Protein AF-A0A150SY37-F1 (afdb_monomer_lite)

Radius of gyration: 15.64 Å; chains: 1; bounding box: 44×36×36 Å

pLDDT: mean 88.13, std 11.97, range [34.03, 98.19]

Secondary structure (DSSP, 8-state):
-BPTTS--EEEEEEEEETTEEEEEEEEEE-TTS--EEEEEEEETTEEEEEEEEEEEEEETTEEEEEEEEEEEETTEEEEEEEEEEEE-TTTHHHHHHHSPPEE--GGGHHHHHHHHHHHHTGGGGHHHHHHHHHSPPP-

Foldseek 3Di:
DAAVVSQWDKDKDFDDDPNATAKIWIFTRFRPAQGWIKIFGDDPRATAKMKIWGGWDDDQFWIKTKIKIFGDDPNHTPWIWMFIDIGGPVCNVVVSVPGDTHTDDCPCVVVVSVLNVLSSVPPVSVVVNNCSRNPDPDD

Organism: Sorangium cellulosum (NCBI:txid56)

Structure (mmCIF, N/CA/C/O backbone):
data_AF-A0A150SY37-F1
#
_entry.id   AF-A0A150SY37-F1
#
loop_
_atom_site.group_PDB
_atom_site.id
_atom_site.type_symbol
_atom_site.label_atom_id
_atom_site.label_alt_id
_atom_site.label_comp_id
_atom_site.label_asym_id
_atom_site.label_entity_id
_atom_site.label_seq_id
_atom_site.pdbx_PDB_ins_code
_atom_site.Cartn_x
_atom_site.Cartn_y
_atom_site.Cartn_z
_atom_site.occupancy
_atom_site.B_iso_or_equiv
_atom_site.auth_seq_id
_atom_site.auth_comp_id
_atom_site.auth_asym_id
_atom_site.auth_atom_id
_atom_site.pdbx_PDB_model_num
ATOM 1 N N . MET A 1 1 ? 0.227 17.092 2.374 1.00 71.56 1 MET A N 1
ATOM 2 C CA . MET A 1 1 ? 1.032 17.516 3.542 1.00 71.56 1 MET A CA 1
ATOM 3 C C . MET A 1 1 ? 2.490 17.360 3.176 1.00 71.56 1 MET A C 1
ATOM 5 O O . MET A 1 1 ? 2.833 16.282 2.717 1.00 71.56 1 MET A O 1
ATOM 9 N N . ASP A 1 2 ? 3.315 18.379 3.414 1.00 68.94 2 ASP A N 1
ATOM 10 C CA . ASP A 1 2 ? 4.720 18.372 2.986 1.00 68.94 2 ASP A CA 1
ATOM 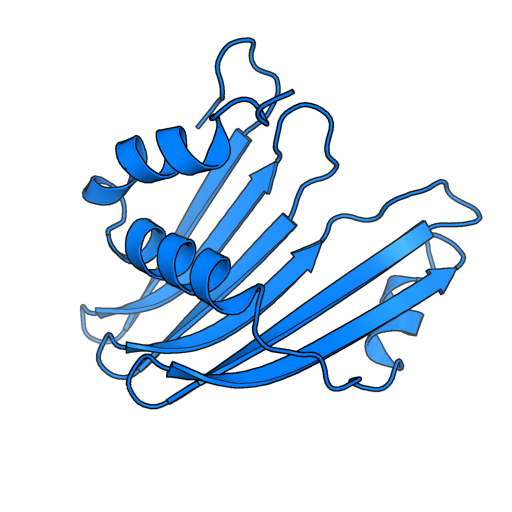11 C C . ASP A 1 2 ? 5.675 18.042 4.141 1.00 68.94 2 ASP A C 1
ATOM 13 O O . ASP A 1 2 ? 5.464 18.454 5.296 1.00 68.94 2 ASP A O 1
ATOM 17 N N . CYS A 1 3 ? 6.745 17.318 3.816 1.00 68.50 3 CYS A N 1
ATOM 18 C CA . CYS A 1 3 ? 7.844 17.052 4.735 1.00 68.50 3 CYS A CA 1
ATOM 19 C C . CYS A 1 3 ? 8.790 18.268 4.867 1.00 68.50 3 CYS A C 1
ATOM 21 O O . CYS A 1 3 ? 8.795 19.163 4.012 1.00 68.50 3 CYS A O 1
ATOM 23 N N . PRO A 1 4 ? 9.582 18.360 5.957 1.00 63.88 4 PRO A N 1
ATOM 24 C CA . PRO A 1 4 ? 10.569 19.428 6.124 1.00 63.88 4 PRO A CA 1
ATOM 25 C C . PRO A 1 4 ? 11.515 19.501 4.917 1.00 63.88 4 PRO A C 1
ATOM 27 O O . PRO A 1 4 ? 12.054 18.482 4.504 1.00 63.88 4 PRO A O 1
ATOM 30 N N . GLY A 1 5 ? 11.709 20.697 4.353 1.00 61.44 5 GLY A N 1
ATOM 31 C CA . GLY A 1 5 ? 12.496 20.894 3.127 1.00 61.44 5 GLY A CA 1
ATOM 32 C C . GLY A 1 5 ? 11.705 20.768 1.817 1.00 61.44 5 GLY A C 1
ATOM 33 O O . GLY A 1 5 ? 12.286 20.982 0.762 1.00 61.44 5 GLY A O 1
ATOM 34 N N . ARG A 1 6 ? 10.390 20.483 1.871 1.00 59.56 6 ARG A N 1
ATOM 35 C CA . ARG A 1 6 ? 9.513 20.195 0.708 1.00 59.56 6 ARG A CA 1
ATOM 36 C C . ARG A 1 6 ? 9.934 18.976 -0.119 1.00 59.56 6 ARG A C 1
ATOM 38 O O . ARG A 1 6 ? 9.402 18.746 -1.200 1.00 59.56 6 ARG A O 1
ATOM 45 N N . GLU A 1 7 ? 10.861 18.182 0.394 1.00 62.22 7 GLU A N 1
ATOM 46 C CA . GLU A 1 7 ? 11.239 16.912 -0.200 1.00 62.22 7 GLU A CA 1
ATOM 47 C C . GLU A 1 7 ? 10.223 15.874 0.294 1.00 62.22 7 GLU A C 1
ATOM 49 O O . GLU A 1 7 ? 10.346 15.337 1.389 1.00 62.22 7 GLU A O 1
ATOM 54 N N . GLY A 1 8 ? 9.148 15.679 -0.468 1.00 71.50 8 GLY A N 1
ATOM 55 C CA . GLY A 1 8 ? 8.124 14.672 -0.197 1.00 71.50 8 GLY A CA 1
ATOM 56 C C . GLY A 1 8 ? 6.772 15.205 0.289 1.00 71.50 8 GLY A C 1
ATOM 57 O O . GLY A 1 8 ? 6.668 16.268 0.911 1.00 71.50 8 GLY A O 1
ATOM 58 N N . SER A 1 9 ? 5.721 14.443 -0.013 1.00 79.50 9 SER A N 1
ATOM 59 C CA . SER A 1 9 ? 4.325 14.806 0.227 1.00 79.50 9 SER A CA 1
ATOM 60 C C . SER A 1 9 ? 3.447 13.593 0.516 1.00 79.50 9 SER A C 1
ATOM 62 O O . SER A 1 9 ? 3.660 12.528 -0.055 1.00 79.50 9 SER A O 1
ATOM 64 N N . ALA A 1 10 ? 2.401 13.785 1.319 1.00 86.12 10 ALA A N 1
ATOM 65 C CA . ALA A 1 10 ? 1.350 12.793 1.521 1.00 86.12 10 ALA A CA 1
ATOM 66 C C . ALA A 1 10 ? -0.052 13.359 1.258 1.00 86.12 10 ALA A C 1
ATOM 68 O O . ALA A 1 10 ? -0.373 14.469 1.706 1.00 86.12 10 ALA A O 1
ATOM 69 N N . GLU A 1 11 ? -0.898 12.576 0.592 1.00 89.69 11 GLU A N 1
ATOM 70 C CA . GLU A 1 11 ? -2.321 12.851 0.374 1.00 89.69 11 GLU A CA 1
ATOM 71 C C . GLU A 1 11 ? -3.170 11.698 0.905 1.00 89.69 11 GLU A C 1
ATOM 73 O O . GLU A 1 11 ? -2.863 10.532 0.666 1.00 89.69 11 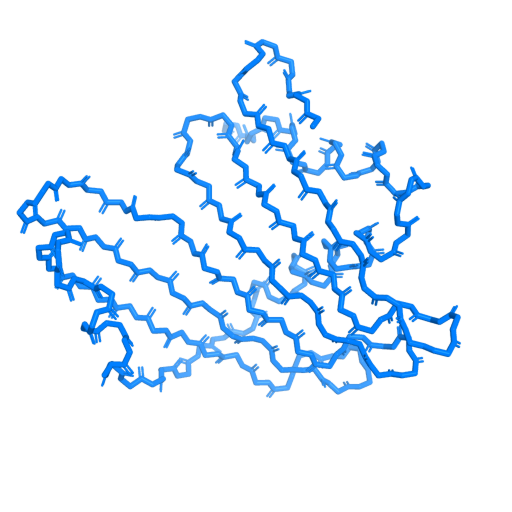GLU A O 1
ATOM 78 N N . VAL A 1 12 ? -4.257 12.028 1.606 1.00 92.50 12 VAL A N 1
ATOM 79 C CA . VAL A 1 12 ? -5.202 11.048 2.150 1.00 92.50 12 VAL A CA 1
ATOM 80 C C . VAL A 1 12 ? -6.596 11.306 1.604 1.00 92.50 12 VAL A C 1
ATOM 82 O O . VAL A 1 12 ? -7.080 12.438 1.638 1.00 92.50 12 VAL A O 1
ATOM 85 N N . ARG A 1 13 ? -7.266 10.243 1.154 1.00 94.75 13 ARG A N 1
ATOM 86 C CA . ARG A 1 13 ? -8.683 10.270 0.768 1.00 94.75 13 ARG A CA 1
ATOM 87 C C . ARG A 1 13 ? -9.435 9.182 1.517 1.00 94.75 13 ARG A C 1
ATOM 89 O O . ARG A 1 13 ? -8.984 8.043 1.582 1.00 94.75 13 ARG A O 1
ATOM 96 N N . LEU A 1 14 ? -10.577 9.533 2.099 1.00 95.25 14 LEU A N 1
ATOM 97 C CA . LEU A 1 14 ? -11.408 8.610 2.870 1.00 95.25 14 LEU A CA 1
ATOM 98 C C . LEU A 1 14 ? -12.765 8.447 2.198 1.00 95.25 14 LEU A C 1
ATOM 100 O O . LEU A 1 14 ? -13.430 9.432 1.886 1.00 95.25 14 LEU A O 1
ATOM 104 N N . HIS A 1 15 ? -13.201 7.201 2.045 1.00 94.62 15 HIS A N 1
ATOM 105 C CA . HIS A 1 15 ? -14.521 6.860 1.534 1.00 94.62 15 HIS A CA 1
ATOM 106 C C . HIS A 1 15 ? -15.319 6.152 2.623 1.00 94.62 15 HIS A C 1
ATOM 108 O O . HIS A 1 15 ? -14.948 5.079 3.120 1.00 94.62 15 HIS A O 1
ATOM 114 N N . GLN A 1 16 ? -16.435 6.763 3.001 1.00 92.62 16 GLN A N 1
ATOM 115 C CA . GLN A 1 16 ? -17.291 6.278 4.072 1.00 92.62 16 GLN A CA 1
ATOM 116 C C . GLN A 1 16 ? -18.523 5.558 3.519 1.00 92.62 16 GLN A C 1
ATOM 118 O O . GLN A 1 16 ? -19.091 5.952 2.503 1.00 92.62 16 GLN A O 1
ATOM 123 N N . ARG A 1 17 ? -18.959 4.516 4.224 1.00 91.38 17 ARG A N 1
ATOM 124 C CA . ARG A 1 17 ? -20.240 3.831 4.033 1.00 91.38 17 ARG A CA 1
ATOM 125 C C . ARG A 1 17 ? -20.859 3.642 5.414 1.00 91.38 17 ARG A C 1
ATOM 127 O O . ARG A 1 17 ? -20.171 3.209 6.331 1.00 91.38 17 ARG A O 1
ATOM 134 N N . ASN A 1 18 ? -22.141 3.971 5.571 1.00 89.12 18 ASN A N 1
ATOM 135 C CA . ASN A 1 18 ? -22.862 3.858 6.848 1.00 89.12 18 ASN A CA 1
ATOM 136 C C . ASN A 1 18 ? -22.132 4.550 8.021 1.00 89.12 18 ASN A C 1
ATOM 138 O O . ASN A 1 18 ? -21.997 3.975 9.096 1.00 89.12 18 ASN A O 1
ATOM 142 N N . ASN A 1 19 ? -21.620 5.768 7.799 1.00 86.31 19 ASN A N 1
ATOM 143 C CA . ASN A 1 19 ? -20.846 6.557 8.774 1.00 86.31 19 ASN A CA 1
ATOM 144 C C . ASN A 1 19 ? -19.535 5.909 9.267 1.00 86.31 19 ASN A C 1
ATOM 146 O O . ASN A 1 19 ? -18.940 6.383 10.233 1.00 86.31 19 ASN A O 1
ATOM 150 N N . ALA A 1 20 ? -19.046 4.865 8.596 1.00 90.06 20 ALA A N 1
ATOM 151 C CA . ALA A 1 20 ? -17.757 4.242 8.873 1.00 90.06 20 ALA A CA 1
ATOM 152 C C . ALA A 1 20 ? -16.837 4.332 7.650 1.00 90.06 20 ALA A C 1
ATOM 154 O O . ALA A 1 20 ? -17.288 4.238 6.508 1.00 90.06 20 ALA A O 1
ATOM 155 N N . VAL A 1 21 ? -15.531 4.496 7.873 1.00 93.12 21 VAL A N 1
ATOM 156 C CA . VAL A 1 21 ? -14.533 4.408 6.796 1.00 93.12 21 VAL A CA 1
ATOM 157 C C . VAL A 1 21 ? -14.537 2.984 6.245 1.00 93.12 21 VAL A C 1
ATOM 159 O O . VAL A 1 21 ? -14.306 2.034 6.989 1.00 93.12 21 VAL A O 1
ATOM 162 N N . SER A 1 22 ? -14.802 2.861 4.946 1.00 95.06 22 SER A N 1
ATOM 163 C CA . SER A 1 22 ? -14.831 1.589 4.212 1.00 95.06 22 SER A CA 1
ATOM 164 C C . SER A 1 22 ? -13.619 1.430 3.298 1.00 95.06 22 SER A C 1
ATOM 166 O O . SER A 1 22 ? -13.093 0.330 3.158 1.00 95.06 22 SER A O 1
ATOM 168 N N . ILE A 1 23 ? -13.130 2.538 2.733 1.00 96.94 23 ILE A N 1
ATOM 169 C CA . ILE A 1 23 ? -11.907 2.588 1.932 1.00 96.94 23 ILE A CA 1
ATOM 170 C C . ILE A 1 23 ? -11.108 3.819 2.356 1.00 96.94 23 ILE A C 1
ATOM 172 O O . ILE A 1 23 ? -11.683 4.876 2.627 1.00 96.94 23 ILE A O 1
ATOM 176 N N . ALA A 1 24 ? -9.789 3.689 2.399 1.00 96.75 24 ALA A N 1
ATOM 177 C CA . ALA A 1 24 ? -8.883 4.817 2.521 1.00 96.75 24 ALA A CA 1
ATOM 178 C C . ALA A 1 24 ? -7.745 4.712 1.504 1.00 96.75 24 ALA A C 1
ATOM 180 O O . ALA A 1 24 ? -7.196 3.634 1.300 1.00 96.75 24 ALA A O 1
ATOM 181 N N . GLU A 1 25 ? -7.385 5.833 0.897 1.00 96.56 25 GLU A N 1
ATOM 182 C CA . GLU A 1 25 ? -6.253 5.970 -0.013 1.00 96.56 25 GLU A CA 1
ATOM 183 C C . GLU A 1 25 ? -5.185 6.835 0.656 1.00 96.56 25 GLU A C 1
ATOM 185 O O . GLU A 1 25 ? -5.503 7.864 1.257 1.00 96.56 25 GLU A O 1
ATOM 190 N N . LEU A 1 26 ? -3.930 6.407 0.553 1.00 94.81 26 LEU A N 1
ATOM 191 C CA . LEU A 1 26 ? -2.756 7.182 0.932 1.00 94.81 26 LEU A CA 1
ATOM 192 C C . LEU A 1 26 ? -1.810 7.224 -0.261 1.00 94.81 26 LEU A C 1
ATOM 194 O O . LEU A 1 26 ? -1.245 6.196 -0.625 1.00 94.81 26 LEU A O 1
ATOM 198 N N . LYS A 1 27 ? -1.597 8.407 -0.828 1.00 92.12 27 LYS A N 1
ATOM 199 C CA . LYS A 1 27 ? -0.464 8.653 -1.718 1.00 92.12 27 LYS A CA 1
ATOM 200 C C . LYS A 1 27 ? 0.682 9.192 -0.875 1.00 92.12 27 LYS A C 1
ATOM 202 O O . LYS A 1 27 ? 0.525 10.228 -0.238 1.00 92.12 27 LYS A O 1
ATOM 207 N N . ASP A 1 28 ? 1.790 8.472 -0.843 1.00 86.69 28 ASP A N 1
ATOM 208 C CA . ASP A 1 28 ? 2.989 8.779 -0.068 1.00 86.69 28 ASP A CA 1
ATOM 209 C C . ASP A 1 28 ? 4.162 8.968 -1.027 1.00 86.69 28 ASP A C 1
ATOM 211 O O . ASP A 1 28 ? 4.488 8.058 -1.780 1.00 86.69 28 ASP A O 1
ATOM 215 N N . ILE A 1 29 ? 4.783 10.140 -1.012 1.00 81.31 29 ILE A N 1
ATOM 216 C CA . ILE A 1 29 ? 5.991 10.453 -1.774 1.00 81.31 29 ILE A CA 1
ATOM 217 C C . ILE A 1 29 ? 7.057 10.845 -0.750 1.00 81.31 29 ILE A C 1
ATOM 219 O O . ILE A 1 29 ? 7.094 12.005 -0.339 1.00 81.31 29 ILE A O 1
ATOM 223 N N . PRO A 1 30 ? 7.896 9.912 -0.280 1.00 72.56 30 PRO A N 1
ATOM 224 C CA . PRO A 1 30 ? 9.006 10.234 0.602 1.00 72.56 30 PRO A CA 1
ATOM 225 C C . PRO A 1 30 ? 10.075 11.088 -0.107 1.00 72.56 30 PRO A C 1
ATOM 227 O O . PRO A 1 30 ? 10.214 11.019 -1.330 1.00 72.56 30 PRO A O 1
ATOM 230 N N . PRO A 1 31 ? 10.886 11.858 0.641 1.00 65.81 31 PRO A N 1
ATOM 231 C CA . PRO A 1 31 ? 12.078 12.508 0.096 1.00 65.81 31 PRO A CA 1
ATOM 232 C C . PRO A 1 31 ? 12.977 11.521 -0.675 1.00 65.81 31 PRO A C 1
ATOM 234 O O . PRO A 1 31 ? 13.448 10.540 -0.100 1.00 65.81 31 PRO A O 1
ATOM 237 N N . GLY A 1 32 ? 13.261 11.801 -1.952 1.00 62.44 32 GLY A N 1
ATOM 238 C CA . GLY A 1 32 ? 14.213 11.025 -2.763 1.00 62.44 32 GLY A CA 1
ATOM 239 C C . GLY A 1 32 ? 13.724 9.653 -3.249 1.00 62.44 32 GLY A C 1
ATOM 240 O O . GLY A 1 32 ? 14.529 8.888 -3.778 1.00 62.44 32 GLY A O 1
ATOM 241 N N . ASP A 1 33 ? 12.437 9.345 -3.087 1.00 67.88 33 ASP A N 1
ATOM 242 C CA . ASP A 1 33 ? 11.785 8.132 -3.591 1.00 67.88 33 ASP A CA 1
ATOM 243 C C . ASP A 1 33 ? 10.717 8.525 -4.632 1.00 67.88 33 ASP A C 1
ATOM 245 O O . ASP A 1 33 ? 10.225 9.655 -4.621 1.00 67.88 33 ASP A O 1
ATOM 249 N N . GLY A 1 34 ? 10.357 7.609 -5.534 1.00 69.56 34 GLY A N 1
ATOM 250 C CA . GLY A 1 34 ? 9.175 7.788 -6.382 1.00 69.56 34 GLY A CA 1
ATOM 251 C C . GLY A 1 34 ? 7.913 7.802 -5.521 1.00 69.56 34 GLY A C 1
ATOM 252 O O . GLY A 1 34 ? 7.018 8.609 -5.711 1.00 69.56 34 GLY A O 1
ATOM 253 N N . GLY A 1 35 ? 7.881 6.987 -4.467 1.00 84.38 35 GLY A N 1
ATOM 254 C CA . GLY A 1 35 ? 6.751 6.925 -3.550 1.00 84.38 35 GLY A CA 1
ATOM 255 C C . GLY A 1 35 ? 5.872 5.705 -3.769 1.00 84.38 35 GLY A C 1
ATOM 256 O O . GLY A 1 35 ? 6.297 4.654 -4.252 1.00 84.38 35 GLY A O 1
ATOM 257 N N . SER A 1 36 ? 4.644 5.775 -3.282 1.00 90.31 36 SER A N 1
ATOM 258 C CA . SER A 1 36 ? 3.716 4.657 -3.238 1.00 90.31 36 SER A CA 1
ATOM 259 C C . SER A 1 36 ? 2.284 5.141 -3.083 1.00 90.31 36 SER A C 1
ATOM 261 O O . SER A 1 36 ? 2.000 6.060 -2.318 1.00 90.31 36 SER A O 1
ATOM 263 N N . THR A 1 37 ? 1.358 4.448 -3.735 1.00 94.50 37 THR A N 1
ATOM 264 C CA . THR A 1 37 ? -0.070 4.562 -3.435 1.00 94.50 37 THR A CA 1
ATOM 265 C C . THR A 1 37 ? -0.508 3.347 -2.632 1.00 94.50 37 THR A C 1
ATOM 267 O O . THR A 1 37 ? -0.201 2.205 -2.975 1.00 94.50 37 THR A O 1
ATOM 270 N N . TYR A 1 38 ? -1.208 3.587 -1.532 1.00 96.38 38 TYR A N 1
ATOM 271 C CA . TYR A 1 38 ? -1.815 2.559 -0.707 1.00 96.38 38 TYR A CA 1
ATOM 272 C C . TYR A 1 38 ? -3.332 2.669 -0.784 1.00 96.38 38 TYR A C 1
ATOM 274 O O . TYR A 1 38 ? -3.883 3.750 -0.587 1.00 96.38 38 TYR A O 1
ATOM 282 N N . HIS A 1 39 ? -4.002 1.537 -0.979 1.00 98.00 39 HIS A N 1
ATOM 283 C CA . HIS A 1 39 ? -5.447 1.418 -0.816 1.00 98.00 39 HIS A CA 1
ATOM 284 C C . HIS A 1 39 ? -5.745 0.464 0.336 1.00 98.00 39 HIS A C 1
ATOM 286 O O . HIS A 1 39 ? -5.327 -0.693 0.317 1.00 98.00 39 HIS A O 1
ATOM 292 N N . PHE A 1 40 ? -6.485 0.940 1.330 1.00 98.06 40 PHE A N 1
ATOM 293 C CA . PHE A 1 40 ? -6.892 0.191 2.512 1.00 98.06 40 PHE A CA 1
ATOM 294 C C . PHE A 1 40 ? -8.393 -0.060 2.475 1.00 98.06 40 PHE A C 1
ATOM 296 O O . PHE A 1 40 ? -9.166 0.875 2.272 1.00 98.06 40 PHE A O 1
ATOM 303 N N . TYR A 1 41 ? -8.802 -1.300 2.718 1.00 97.88 41 TYR A N 1
ATOM 304 C CA . TYR A 1 41 ? -10.199 -1.721 2.709 1.00 97.88 41 TYR A CA 1
ATOM 305 C C . TYR A 1 41 ? -10.580 -2.247 4.084 1.00 97.88 41 TYR A C 1
ATOM 307 O O . TYR A 1 41 ? -9.883 -3.094 4.655 1.00 97.88 41 TYR A O 1
ATOM 315 N N . TYR A 1 42 ? -11.697 -1.747 4.601 1.00 96.38 42 TYR A N 1
ATOM 316 C CA . TYR A 1 42 ? -12.164 -2.040 5.946 1.00 96.38 42 TYR A CA 1
ATOM 317 C C . TYR A 1 42 ? -13.530 -2.714 5.914 1.00 96.38 42 TYR A C 1
ATOM 319 O O . TYR A 1 42 ? -14.421 -2.287 5.180 1.00 96.38 42 TYR A O 1
ATOM 327 N N . ASP A 1 43 ? -13.709 -3.705 6.780 1.00 94.12 43 ASP A N 1
ATOM 328 C CA . ASP A 1 43 ? -15.012 -4.269 7.115 1.00 94.12 43 ASP A CA 1
ATOM 329 C C . ASP A 1 43 ? -15.244 -4.146 8.619 1.00 94.12 43 ASP A C 1
ATOM 331 O O . ASP A 1 43 ? -14.367 -4.459 9.423 1.00 94.12 43 ASP A O 1
ATOM 335 N N . SER A 1 44 ? -16.402 -3.606 9.004 1.00 89.12 44 SER A N 1
ATOM 336 C CA . SER A 1 44 ? -16.755 -3.334 10.407 1.00 89.12 44 SER A CA 1
ATOM 337 C C . SER A 1 44 ? -15.647 -2.607 11.193 1.00 89.12 44 SER A C 1
ATOM 339 O O . SER A 1 44 ? -15.423 -2.832 12.380 1.00 89.12 44 SER A O 1
ATOM 341 N N . GLY A 1 45 ? -14.910 -1.724 10.510 1.00 89.06 45 GLY A N 1
ATOM 342 C CA . GLY A 1 45 ? -13.795 -0.970 11.077 1.00 89.06 45 GLY A CA 1
ATOM 343 C C . GLY A 1 45 ? -12.472 -1.737 11.207 1.00 89.06 45 GLY A C 1
ATOM 344 O O . GLY A 1 45 ? -11.487 -1.130 11.632 1.00 89.06 45 GLY A O 1
ATOM 345 N N . GLN A 1 46 ? -12.400 -3.007 10.828 1.00 93.38 46 GLN A N 1
ATOM 346 C CA . GLN A 1 46 ? -11.160 -3.779 10.783 1.00 93.38 46 GLN A CA 1
ATOM 347 C C . GLN A 1 46 ? -10.574 -3.773 9.372 1.00 93.38 46 GLN A C 1
ATOM 349 O O . GLN A 1 46 ? -11.306 -3.858 8.392 1.00 93.38 46 GLN A O 1
ATOM 354 N N . LEU A 1 47 ? -9.248 -3.663 9.262 1.00 97.25 47 LEU A N 1
ATOM 355 C CA . LEU A 1 47 ? -8.557 -3.809 7.982 1.00 97.25 47 LEU A CA 1
ATOM 356 C C . LEU A 1 47 ? -8.698 -5.260 7.508 1.00 97.25 47 LEU A C 1
ATOM 358 O O . LEU A 1 47 ? -8.346 -6.173 8.253 1.00 97.25 47 LEU A O 1
ATOM 362 N N . ILE A 1 48 ? -9.184 -5.454 6.282 1.00 97.75 48 ILE A N 1
ATOM 363 C CA . ILE A 1 48 ? -9.333 -6.780 5.656 1.00 97.75 48 ILE A CA 1
ATOM 364 C C . ILE A 1 48 ? -8.415 -6.960 4.447 1.00 97.75 48 ILE A C 1
ATOM 366 O O . ILE A 1 48 ? -8.004 -8.076 4.131 1.00 97.75 48 ILE A O 1
ATOM 370 N N . PHE A 1 49 ? -8.051 -5.865 3.780 1.00 98.19 49 PHE A N 1
ATOM 371 C CA . PHE A 1 49 ? -7.181 -5.896 2.615 1.00 98.19 49 PHE A CA 1
ATOM 372 C C . PHE A 1 49 ? -6.418 -4.579 2.468 1.00 98.19 49 PHE A C 1
ATOM 374 O O . PHE A 1 49 ? -6.966 -3.501 2.708 1.00 98.19 49 PHE A O 1
ATOM 381 N N . ALA A 1 50 ? -5.158 -4.670 2.050 1.00 98.06 50 ALA A N 1
ATOM 382 C CA . ALA A 1 50 ? -4.365 -3.526 1.636 1.00 98.06 50 ALA A CA 1
ATOM 383 C C . ALA A 1 50 ? -3.624 -3.816 0.326 1.00 98.06 50 ALA A C 1
ATOM 385 O O . ALA A 1 50 ? -3.042 -4.888 0.147 1.00 98.06 50 ALA A O 1
ATOM 386 N N . LEU A 1 51 ? -3.617 -2.827 -0.561 1.00 97.38 51 LEU A N 1
ATOM 387 C CA . LEU A 1 51 ? -2.838 -2.796 -1.793 1.00 97.38 51 LEU A CA 1
ATOM 388 C C . LEU A 1 51 ? -1.770 -1.711 -1.658 1.00 97.38 51 LEU A C 1
ATOM 390 O O . LEU A 1 51 ? -2.084 -0.612 -1.214 1.00 97.38 51 LEU A O 1
ATOM 394 N N . ASN A 1 52 ? -0.531 -2.017 -2.028 1.00 95.94 52 ASN A N 1
ATOM 395 C CA . ASN A 1 52 ? 0.558 -1.054 -2.144 1.00 95.94 52 ASN A CA 1
ATOM 396 C C . ASN A 1 52 ? 1.108 -1.105 -3.569 1.00 95.94 52 ASN A C 1
ATOM 398 O O . ASN A 1 52 ? 1.770 -2.076 -3.933 1.00 95.94 52 ASN A O 1
ATOM 402 N N . ASP A 1 53 ? 0.847 -0.054 -4.332 1.00 93.19 53 ASP A N 1
ATOM 403 C CA . ASP A 1 53 ? 1.436 0.192 -5.641 1.00 93.19 53 ASP A CA 1
ATOM 404 C C . ASP A 1 53 ? 2.651 1.095 -5.443 1.00 93.19 53 ASP A C 1
ATOM 406 O O . ASP A 1 53 ? 2.507 2.289 -5.175 1.00 93.19 53 ASP A O 1
ATOM 410 N N . ALA A 1 54 ? 3.850 0.516 -5.505 1.00 88.06 54 ALA A N 1
ATOM 411 C CA . ALA A 1 54 ? 5.075 1.303 -5.466 1.00 88.06 54 ALA A CA 1
ATOM 412 C C . ALA A 1 54 ? 5.221 2.075 -6.781 1.00 88.06 54 ALA A C 1
ATOM 414 O O . ALA A 1 54 ? 4.905 1.542 -7.850 1.00 88.06 54 ALA A O 1
ATOM 415 N N . GLU A 1 55 ? 5.695 3.317 -6.705 1.00 83.44 55 GLU A N 1
ATOM 416 C CA . GLU A 1 55 ? 5.939 4.097 -7.909 1.00 83.44 55 GLU A CA 1
ATOM 417 C C . GLU A 1 55 ? 6.954 3.406 -8.832 1.00 83.44 55 GLU A C 1
ATOM 419 O O . GLU A 1 55 ? 7.816 2.641 -8.373 1.00 83.44 55 GLU A O 1
ATOM 424 N N . PRO A 1 56 ? 6.848 3.649 -10.150 1.00 81.81 56 PRO A N 1
ATOM 425 C CA . PRO A 1 56 ? 7.770 3.069 -11.102 1.00 81.81 56 PRO A CA 1
ATOM 426 C C . PRO A 1 56 ? 9.208 3.506 -10.824 1.00 81.81 56 PRO A C 1
ATOM 428 O O . PRO A 1 56 ? 9.488 4.686 -10.635 1.00 81.81 56 PRO A O 1
ATOM 431 N N . PHE A 1 57 ? 10.135 2.551 -10.853 1.00 80.88 57 PHE A N 1
ATOM 432 C CA . PHE A 1 57 ? 11.566 2.826 -10.740 1.00 80.88 57 PHE A CA 1
ATOM 433 C C . PHE A 1 57 ? 12.257 2.540 -12.069 1.00 80.88 57 PHE A C 1
ATOM 435 O O . PHE A 1 57 ? 12.125 1.436 -12.592 1.00 80.88 57 PHE A O 1
ATOM 442 N N . GLY A 1 58 ? 13.026 3.493 -12.591 1.00 82.94 58 GLY A N 1
ATOM 443 C CA . GLY A 1 58 ? 13.808 3.316 -13.815 1.00 82.94 58 GLY A CA 1
ATOM 444 C C . GLY A 1 58 ? 13.498 4.354 -14.891 1.00 82.94 58 GLY A C 1
ATOM 445 O O . GLY A 1 58 ? 12.992 5.436 -14.601 1.00 82.94 58 GLY A O 1
ATOM 446 N N . GLY A 1 59 ? 13.861 4.038 -16.133 1.00 84.31 59 GLY A N 1
ATOM 447 C CA . GLY A 1 59 ? 13.732 4.924 -17.292 1.00 84.31 59 GLY A CA 1
ATOM 448 C C . GLY A 1 59 ? 12.763 4.389 -18.346 1.00 84.31 59 GLY A C 1
ATOM 449 O O . GLY A 1 59 ? 12.220 3.294 -18.217 1.00 84.31 59 GLY A O 1
ATOM 450 N N . ALA A 1 60 ? 12.582 5.141 -19.435 1.00 84.88 60 ALA A N 1
ATOM 451 C CA . ALA A 1 60 ? 11.600 4.832 -20.482 1.00 84.88 60 ALA A CA 1
ATOM 452 C C . ALA A 1 60 ? 11.708 3.403 -21.056 1.00 84.88 60 ALA A C 1
ATOM 454 O O . ALA A 1 60 ? 10.694 2.785 -21.376 1.00 84.88 60 ALA A O 1
ATOM 455 N N . THR A 1 61 ? 12.925 2.869 -21.174 1.00 88.38 61 THR A N 1
ATOM 456 C CA . THR A 1 61 ? 13.197 1.541 -21.747 1.00 88.38 61 THR A CA 1
ATOM 457 C C . THR A 1 61 ? 13.165 0.411 -20.724 1.00 88.38 61 THR A C 1
ATOM 459 O O . THR A 1 61 ? 12.924 -0.734 -21.092 1.00 88.38 61 THR A O 1
ATOM 462 N N . GLU A 1 62 ? 13.402 0.724 -19.452 1.00 91.31 62 GLU A N 1
ATOM 463 C CA . GLU A 1 62 ? 13.505 -0.249 -18.370 1.00 91.31 62 GLU A CA 1
ATOM 464 C C . GLU A 1 62 ? 12.957 0.373 -17.087 1.00 91.31 62 GLU A C 1
ATOM 466 O O . GLU A 1 62 ? 13.623 1.133 -16.384 1.00 91.31 62 GLU A O 1
ATOM 471 N N . THR A 1 63 ? 11.690 0.075 -16.832 1.00 92.12 63 THR A N 1
ATOM 472 C CA . THR A 1 63 ? 10.918 0.491 -15.670 1.00 92.12 63 THR A CA 1
ATOM 473 C C . THR A 1 63 ? 10.509 -0.749 -14.885 1.00 92.12 63 THR A C 1
ATOM 475 O O . THR A 1 63 ? 9.995 -1.716 -15.451 1.00 92.12 63 THR A O 1
ATOM 478 N N . ARG A 1 64 ? 10.694 -0.713 -13.568 1.00 92.31 64 ARG A N 1
ATOM 479 C CA . ARG A 1 64 ? 10.156 -1.691 -12.628 1.00 92.31 64 ARG A CA 1
ATOM 480 C C . ARG A 1 64 ? 8.836 -1.198 -12.060 1.00 92.31 64 ARG A C 1
ATOM 482 O O . ARG A 1 64 ? 8.784 -0.087 -11.537 1.00 92.31 64 ARG A O 1
ATOM 489 N N . LEU A 1 65 ? 7.822 -2.060 -12.054 1.00 93.25 65 LEU A N 1
ATOM 490 C CA . LEU A 1 65 ? 6.640 -1.900 -11.204 1.00 93.25 65 LEU A CA 1
ATOM 491 C C . LEU A 1 65 ? 6.584 -3.004 -10.156 1.00 93.25 65 LEU A C 1
ATOM 493 O O . LEU A 1 65 ? 6.842 -4.172 -10.450 1.00 93.25 65 LEU A O 1
ATOM 497 N N . LEU A 1 66 ? 6.205 -2.619 -8.940 1.00 93.75 66 LEU A N 1
ATOM 498 C CA . LEU A 1 66 ? 6.028 -3.524 -7.818 1.00 93.75 66 LEU A CA 1
ATOM 499 C C . LEU A 1 66 ? 4.699 -3.234 -7.132 1.00 93.75 66 LEU A C 1
ATOM 501 O O . LEU A 1 66 ? 4.455 -2.129 -6.657 1.00 93.75 66 LEU A O 1
ATOM 505 N N . GLN A 1 67 ? 3.873 -4.264 -7.036 1.00 95.75 67 GLN A N 1
ATOM 506 C CA . GLN A 1 67 ? 2.581 -4.209 -6.376 1.00 95.75 67 GLN A CA 1
ATOM 507 C C . GLN A 1 67 ? 2.525 -5.269 -5.285 1.00 95.75 67 GLN A C 1
ATOM 509 O O . GLN A 1 67 ? 2.753 -6.448 -5.549 1.00 95.75 67 GLN A O 1
ATOM 514 N N . ARG A 1 68 ? 2.203 -4.869 -4.057 1.00 96.88 68 ARG A N 1
ATOM 515 C CA . ARG A 1 68 ? 2.065 -5.771 -2.908 1.00 96.88 68 ARG A CA 1
ATOM 516 C C . ARG A 1 68 ? 0.620 -5.817 -2.440 1.00 96.88 68 ARG A C 1
ATOM 518 O O . ARG A 1 68 ? -0.061 -4.797 -2.401 1.00 96.88 68 ARG A O 1
ATOM 525 N N . ARG A 1 69 ? 0.166 -7.003 -2.056 1.00 97.94 69 ARG A N 1
ATOM 526 C CA . ARG A 1 69 ? -1.186 -7.280 -1.568 1.00 97.94 69 ARG A CA 1
ATOM 527 C C . ARG A 1 69 ? -1.097 -7.937 -0.203 1.00 97.94 69 ARG A C 1
ATOM 529 O O . ARG A 1 69 ? -0.364 -8.911 -0.038 1.00 97.94 69 ARG A O 1
ATOM 536 N N . PHE A 1 70 ? -1.882 -7.439 0.739 1.00 98.12 70 PHE A N 1
ATOM 537 C CA . PHE A 1 70 ? -1.930 -7.927 2.111 1.00 98.12 70 PHE A CA 1
ATOM 538 C C . PHE A 1 70 ? -3.380 -8.229 2.466 1.00 98.12 70 PHE A C 1
ATOM 540 O O . PHE A 1 70 ? -4.226 -7.340 2.406 1.00 98.12 70 PHE A O 1
ATOM 547 N N . TYR A 1 71 ? -3.668 -9.473 2.825 1.00 97.94 71 TYR A N 1
ATOM 548 C CA . TYR A 1 71 ? -4.984 -9.914 3.273 1.00 97.94 71 TYR A CA 1
ATOM 549 C C . TYR A 1 71 ? -4.941 -10.127 4.777 1.00 97.94 71 TYR A C 1
ATOM 551 O O . TYR A 1 71 ? -4.005 -10.744 5.293 1.00 97.94 71 TYR A O 1
ATOM 559 N N . TYR A 1 72 ? -5.955 -9.630 5.472 1.00 97.56 72 TYR A N 1
ATOM 560 C CA . TYR A 1 72 ? -6.015 -9.626 6.925 1.00 97.56 72 TYR A CA 1
ATOM 561 C C . TYR A 1 72 ? -7.269 -10.344 7.414 1.00 97.56 72 TYR A C 1
ATOM 563 O O . TYR A 1 72 ? -8.335 -10.258 6.807 1.00 97.56 72 TYR A O 1
ATOM 571 N N . HIS A 1 73 ? -7.144 -11.016 8.552 1.00 95.06 73 HIS A N 1
ATOM 572 C CA . HIS A 1 73 ? -8.262 -11.572 9.297 1.00 95.06 73 HIS A CA 1
ATOM 573 C C . HIS A 1 73 ? -8.057 -11.279 10.780 1.00 95.06 73 HIS A C 1
ATOM 575 O O . HIS A 1 73 ? -6.982 -11.541 11.318 1.00 95.06 73 HIS A O 1
ATOM 581 N N . GLN A 1 74 ? -9.066 -10.688 11.427 1.00 91.50 74 GLN A N 1
ATOM 582 C CA . GLN A 1 74 ? -9.036 -10.343 12.856 1.00 91.50 74 GLN A CA 1
ATOM 583 C C . GLN A 1 74 ? -7.771 -9.565 13.272 1.00 91.50 74 GLN A C 1
ATOM 585 O O . GLN A 1 74 ? -7.181 -9.795 14.324 1.00 91.50 74 GLN A O 1
ATOM 590 N N . GLY A 1 75 ? -7.324 -8.640 12.416 1.00 89.12 75 GLY A N 1
ATOM 591 C CA . GLY A 1 75 ? -6.158 -7.796 12.683 1.00 89.12 75 GLY A CA 1
ATOM 592 C C . GLY A 1 75 ? -4.799 -8.474 12.489 1.00 89.12 75 GLY A C 1
ATOM 593 O O . GLY A 1 75 ? -3.789 -7.851 12.803 1.00 89.12 75 GLY A O 1
ATOM 594 N N . SER A 1 76 ? -4.750 -9.696 11.955 1.00 93.44 76 SER A N 1
ATOM 595 C CA . SER A 1 76 ? -3.505 -10.386 11.602 1.00 93.44 76 SER A CA 1
ATOM 596 C C . SER A 1 76 ? -3.412 -10.621 10.090 1.00 93.44 76 SER A C 1
ATOM 598 O O . SER A 1 76 ? -4.424 -10.952 9.469 1.00 93.44 76 SER A O 1
ATOM 600 N N . PRO A 1 77 ? -2.233 -10.448 9.466 1.00 96.12 77 PRO A N 1
ATOM 601 C CA . PRO A 1 77 ? -2.048 -10.770 8.058 1.00 96.12 77 PRO A CA 1
ATOM 602 C C . PRO A 1 77 ? -2.094 -12.291 7.866 1.00 96.12 77 PRO A C 1
ATOM 604 O O . PRO A 1 77 ? -1.346 -13.024 8.507 1.00 96.12 77 PRO A O 1
ATOM 607 N N . ILE A 1 78 ? -2.973 -12.760 6.983 1.00 96.88 78 ILE A N 1
ATOM 608 C CA . ILE A 1 78 ? -3.156 -14.189 6.680 1.00 96.88 78 ILE A CA 1
ATOM 609 C C . ILE A 1 78 ? -2.544 -14.597 5.340 1.00 96.88 78 ILE A C 1
ATOM 611 O O . ILE A 1 78 ? -2.256 -15.770 5.125 1.00 96.88 78 ILE A O 1
ATOM 615 N N . LEU A 1 79 ? -2.352 -13.639 4.431 1.00 97.50 79 LEU A N 1
ATOM 616 C CA . LEU A 1 79 ? -1.745 -13.871 3.127 1.00 97.50 79 LEU A CA 1
ATOM 617 C C . LEU A 1 79 ? -1.091 -12.584 2.633 1.00 97.50 79 LEU A C 1
ATOM 619 O O . LEU A 1 79 ? -1.715 -11.522 2.623 1.00 97.50 79 LEU A O 1
ATOM 623 N N . CYS A 1 80 ? 0.148 -12.698 2.172 1.00 98.12 80 CYS A N 1
ATOM 624 C CA . CYS A 1 80 ? 0.879 -11.613 1.542 1.00 98.12 80 CYS A CA 1
ATOM 625 C C . CYS A 1 80 ? 1.383 -12.086 0.184 1.00 98.12 80 CYS A C 1
ATOM 627 O O . CYS A 1 80 ? 1.949 -13.171 0.060 1.00 98.12 80 CYS A O 1
ATOM 629 N N . THR A 1 81 ? 1.140 -11.283 -0.847 1.00 98.00 81 THR A N 1
ATOM 630 C CA . THR A 1 81 ? 1.616 -11.579 -2.200 1.00 98.00 81 THR A CA 1
ATOM 631 C C . THR A 1 81 ? 2.199 -10.336 -2.846 1.00 98.00 81 THR A C 1
ATOM 633 O O . THR A 1 81 ? 1.888 -9.209 -2.448 1.00 98.00 81 THR A O 1
ATOM 636 N N . LYS A 1 82 ? 3.037 -10.530 -3.860 1.00 96.94 82 LYS A N 1
ATOM 637 C CA . LYS A 1 82 ? 3.524 -9.450 -4.712 1.00 96.94 82 LYS A CA 1
ATOM 638 C C . LYS A 1 82 ? 3.368 -9.787 -6.189 1.00 96.94 82 LYS A C 1
ATOM 640 O O . LYS A 1 82 ? 3.288 -10.951 -6.567 1.00 96.94 82 LYS A O 1
ATOM 645 N N . LYS A 1 83 ? 3.363 -8.745 -7.011 1.00 96.56 83 LYS A N 1
ATOM 646 C CA . LYS A 1 83 ? 3.659 -8.800 -8.439 1.00 96.56 83 LYS A CA 1
ATOM 647 C C . LYS A 1 83 ? 4.823 -7.865 -8.705 1.00 96.56 83 LYS A C 1
ATOM 649 O O . LYS A 1 83 ? 4.800 -6.725 -8.244 1.00 96.56 83 LYS A O 1
ATOM 654 N N . GLU A 1 84 ? 5.810 -8.336 -9.445 1.00 94.94 84 GLU A N 1
ATOM 655 C CA . GLU A 1 84 ? 6.974 -7.548 -9.828 1.00 94.94 84 GLU A CA 1
ATOM 656 C C . GLU A 1 84 ? 7.259 -7.788 -11.304 1.00 94.94 84 GLU A C 1
ATOM 658 O O . GLU A 1 84 ? 7.286 -8.931 -11.755 1.00 94.94 84 GLU A O 1
ATOM 663 N N . VAL A 1 85 ? 7.433 -6.712 -12.066 1.00 95.69 85 VAL A N 1
ATOM 664 C CA . VAL A 1 85 ? 7.755 -6.788 -13.492 1.00 95.69 85 VAL A CA 1
ATOM 665 C C . VAL A 1 85 ? 8.761 -5.719 -13.871 1.00 95.69 85 VAL A C 1
ATOM 667 O O . VAL A 1 85 ? 8.804 -4.648 -13.265 1.00 95.69 85 VAL A O 1
ATOM 670 N N . TRP A 1 86 ? 9.514 -6.012 -14.923 1.00 95.31 86 TRP A N 1
ATOM 671 C CA . TRP A 1 86 ? 10.436 -5.097 -15.577 1.00 95.31 86 TRP A CA 1
ATOM 672 C C . TRP A 1 86 ? 10.048 -4.973 -17.047 1.00 95.31 86 TRP A C 1
ATOM 674 O O . TRP A 1 86 ? 9.707 -5.969 -17.689 1.00 95.31 86 TRP A O 1
ATOM 684 N N . GLY A 1 87 ? 10.082 -3.761 -17.589 1.00 93.62 87 GLY A N 1
ATOM 685 C CA . GLY A 1 87 ? 9.856 -3.540 -19.013 1.00 93.62 87 GLY A CA 1
ATOM 686 C C . GLY A 1 87 ? 9.736 -2.065 -19.390 1.00 93.62 87 GLY A C 1
ATOM 687 O O . GLY A 1 87 ? 9.899 -1.197 -18.536 1.00 93.62 87 GLY A O 1
ATOM 688 N N . PRO A 1 88 ? 9.435 -1.766 -20.663 1.00 94.00 88 PRO A N 1
ATOM 689 C CA . PRO A 1 88 ? 9.241 -0.397 -21.133 1.00 94.00 88 PRO A CA 1
ATOM 690 C C . PRO A 1 88 ? 8.111 0.322 -20.387 1.00 94.00 88 PRO A C 1
ATOM 692 O O . PRO A 1 88 ? 7.087 -0.294 -20.075 1.00 94.00 88 PRO A O 1
ATOM 695 N N . ALA A 1 89 ? 8.269 1.623 -20.134 1.00 90.25 89 ALA A N 1
ATOM 696 C CA . ALA A 1 89 ? 7.331 2.414 -19.331 1.00 90.25 89 ALA A CA 1
ATOM 697 C C . ALA A 1 89 ? 5.891 2.407 -19.885 1.00 90.25 89 ALA A C 1
ATOM 699 O O . ALA A 1 89 ? 4.928 2.412 -19.122 1.00 90.25 89 ALA A O 1
ATOM 700 N N . ASP A 1 90 ? 5.729 2.331 -21.207 1.00 93.19 90 ASP A N 1
ATOM 701 C CA . ASP A 1 90 ? 4.433 2.258 -21.895 1.00 93.19 90 ASP A CA 1
ATOM 702 C C . ASP A 1 90 ? 3.762 0.872 -21.801 1.00 93.19 90 ASP A C 1
ATOM 704 O O . ASP A 1 90 ? 2.564 0.741 -22.048 1.00 93.19 90 ASP A O 1
ATOM 708 N N . LYS A 1 91 ? 4.512 -0.172 -21.424 1.00 94.19 91 LYS A N 1
ATOM 709 C CA . LYS A 1 91 ? 4.043 -1.571 -21.379 1.00 94.19 91 LYS A CA 1
ATOM 710 C C . LYS A 1 91 ? 4.017 -2.167 -19.979 1.00 94.19 91 LYS A C 1
ATOM 712 O O . LYS A 1 91 ? 3.275 -3.122 -19.746 1.00 94.19 91 LYS A O 1
ATOM 717 N N . VAL A 1 92 ? 4.798 -1.626 -19.047 1.00 92.50 92 VAL A N 1
ATOM 718 C CA . VAL A 1 92 ? 5.023 -2.216 -17.721 1.00 92.50 92 VAL A CA 1
ATOM 719 C C . VAL A 1 92 ? 3.729 -2.397 -16.916 1.00 92.50 92 VAL A C 1
ATOM 721 O O . VAL A 1 92 ? 3.574 -3.408 -16.238 1.00 92.50 92 VAL A O 1
ATOM 724 N N . ALA A 1 93 ? 2.739 -1.509 -17.064 1.00 91.44 93 ALA A N 1
ATOM 725 C CA . ALA A 1 93 ? 1.426 -1.670 -16.428 1.00 91.44 93 ALA A CA 1
ATOM 726 C C . ALA A 1 93 ? 0.652 -2.892 -16.963 1.00 91.44 93 ALA A C 1
ATOM 728 O O . ALA A 1 93 ? 0.070 -3.658 -16.195 1.00 91.44 93 ALA A O 1
ATOM 729 N N . SER A 1 94 ? 0.685 -3.118 -18.281 1.00 94.38 94 SER A N 1
ATOM 730 C CA . SER A 1 94 ? 0.088 -4.308 -18.899 1.00 94.38 94 SER A CA 1
ATOM 731 C C . SER A 1 94 ? 0.819 -5.584 -18.469 1.00 94.38 94 SER A C 1
ATOM 733 O O . SER A 1 94 ? 0.182 -6.587 -18.143 1.00 94.38 94 SER A O 1
ATOM 735 N N . LEU A 1 95 ? 2.153 -5.538 -18.386 1.00 95.81 95 LEU A N 1
ATOM 736 C CA . LEU A 1 95 ? 2.955 -6.651 -17.871 1.00 95.81 95 LEU A CA 1
ATOM 737 C C . LEU A 1 95 ? 2.578 -6.982 -16.420 1.00 95.81 95 LEU A C 1
ATOM 739 O O . LEU A 1 95 ? 2.345 -8.147 -16.108 1.00 95.81 95 LEU A O 1
ATOM 743 N N . LEU A 1 96 ? 2.437 -5.975 -15.553 1.00 94.94 96 LEU A N 1
ATOM 744 C CA . LEU A 1 96 ? 2.056 -6.158 -14.150 1.00 94.94 96 LEU A CA 1
ATOM 745 C C . LEU A 1 96 ? 0.667 -6.801 -14.013 1.00 94.94 96 LEU A C 1
ATOM 747 O O . LEU A 1 96 ? 0.466 -7.691 -13.184 1.00 94.94 96 LEU A O 1
ATOM 751 N N . ASN A 1 97 ? -0.295 -6.391 -14.843 1.00 93.19 97 ASN A N 1
ATOM 752 C CA . ASN A 1 97 ? -1.640 -6.968 -14.833 1.00 93.19 97 ASN A CA 1
ATOM 753 C C . ASN A 1 97 ? -1.621 -8.469 -15.151 1.00 93.19 97 ASN A C 1
ATOM 755 O O . ASN A 1 97 ? -2.322 -9.238 -14.488 1.00 93.19 97 ASN A O 1
ATOM 759 N N . ASN A 1 98 ? -0.764 -8.881 -16.088 1.00 95.56 98 ASN A N 1
ATOM 760 C CA . ASN A 1 98 ? -0.609 -10.273 -16.516 1.00 95.56 98 ASN A CA 1
ATOM 761 C C . ASN A 1 98 ? 0.364 -11.092 -15.649 1.00 95.56 98 ASN A C 1
ATOM 763 O O . ASN A 1 98 ? 0.378 -12.317 -15.746 1.00 95.56 98 ASN A O 1
ATOM 767 N N . ALA A 1 99 ? 1.161 -10.449 -14.794 1.00 95.12 99 ALA A N 1
ATOM 768 C CA . ALA A 1 99 ? 2.097 -11.143 -13.919 1.00 95.12 99 ALA A CA 1
ATOM 769 C C . ALA A 1 99 ? 1.364 -11.995 -12.863 1.00 95.12 99 ALA A C 1
ATOM 771 O O . ALA A 1 99 ? 0.311 -11.578 -12.351 1.00 95.12 99 ALA A O 1
ATOM 772 N N . PRO A 1 100 ? 1.906 -13.172 -12.503 1.00 94.88 100 PRO A N 1
ATOM 773 C CA . PRO A 1 100 ? 1.351 -13.998 -11.438 1.00 94.88 100 PRO A CA 1
ATOM 774 C C . PRO A 1 100 ? 1.520 -13.318 -10.074 1.00 94.88 100 PRO A C 1
ATOM 776 O O . PRO A 1 100 ? 2.427 -12.516 -9.871 1.00 94.88 100 PRO A O 1
ATOM 779 N N . ASN A 1 101 ? 0.644 -13.653 -9.124 1.00 94.56 101 ASN A N 1
ATOM 780 C CA . ASN A 1 101 ? 0.866 -13.293 -7.725 1.00 94.56 101 ASN A CA 1
ATOM 781 C C . ASN A 1 101 ? 1.854 -14.284 -7.106 1.00 94.56 101 ASN A C 1
ATOM 783 O O . ASN A 1 101 ? 1.580 -15.482 -7.067 1.00 94.56 101 ASN A O 1
ATOM 787 N N . GLU A 1 102 ? 2.961 -13.780 -6.579 1.00 96.62 102 GLU A N 1
ATOM 788 C CA . GLU A 1 102 ? 3.953 -14.570 -5.856 1.00 96.62 102 GLU A CA 1
ATOM 789 C C . GLU A 1 102 ? 3.707 -14.457 -4.349 1.00 96.62 102 GLU A C 1
ATOM 791 O O . GLU A 1 102 ? 3.558 -13.335 -3.852 1.00 96.62 102 GLU A O 1
ATOM 796 N N . PRO A 1 103 ? 3.656 -15.569 -3.596 1.00 96.44 103 PRO A N 1
ATOM 797 C CA . PRO A 1 103 ? 3.589 -15.508 -2.143 1.00 96.44 103 PRO A CA 1
ATOM 798 C C . PRO A 1 103 ? 4.879 -14.912 -1.573 1.00 96.44 103 PRO A C 1
ATOM 800 O O . PRO A 1 103 ? 5.978 -15.208 -2.039 1.00 96.44 103 PRO A O 1
ATOM 803 N N . VAL A 1 104 ? 4.741 -14.085 -0.541 1.00 95.88 104 VAL A N 1
ATOM 804 C CA . VAL A 1 104 ? 5.862 -13.513 0.214 1.00 95.88 104 VAL A CA 1
ATOM 805 C C . VAL A 1 104 ? 5.585 -13.615 1.705 1.00 95.88 104 VAL A C 1
ATOM 807 O O . VAL A 1 104 ? 4.432 -13.742 2.125 1.00 95.88 104 VAL A O 1
ATOM 810 N N . ASP A 1 105 ? 6.632 -13.538 2.520 1.00 94.75 105 ASP A N 1
ATOM 811 C CA . ASP A 1 105 ? 6.445 -13.414 3.956 1.00 94.75 105 ASP A CA 1
ATOM 812 C C . ASP A 1 105 ? 5.743 -12.087 4.302 1.00 94.75 105 ASP A C 1
ATOM 814 O O . ASP A 1 105 ? 5.836 -11.074 3.601 1.00 94.75 105 ASP A O 1
ATOM 818 N N . CYS A 1 106 ? 5.010 -12.089 5.411 1.00 95.56 106 CYS A N 1
ATOM 819 C CA . CYS A 1 106 ? 4.226 -10.937 5.835 1.00 95.56 106 CYS A CA 1
ATOM 820 C C . CYS A 1 106 ? 5.013 -9.923 6.684 1.00 95.56 106 CYS A C 1
ATOM 822 O O . CYS A 1 106 ? 4.392 -9.111 7.368 1.00 95.56 106 CYS A O 1
ATOM 824 N N . SER A 1 107 ? 6.352 -9.905 6.646 1.00 93.62 107 SER A N 1
ATOM 825 C CA . SER A 1 107 ? 7.165 -8.979 7.462 1.00 93.62 107 SER A CA 1
ATOM 826 C C . SER A 1 107 ? 6.869 -7.497 7.205 1.00 93.62 107 SER A C 1
ATOM 828 O O . SER A 1 107 ? 7.023 -6.672 8.105 1.00 93.62 107 SER A O 1
ATOM 830 N N . PHE A 1 108 ? 6.392 -7.140 6.006 1.00 91.56 108 PHE A N 1
AT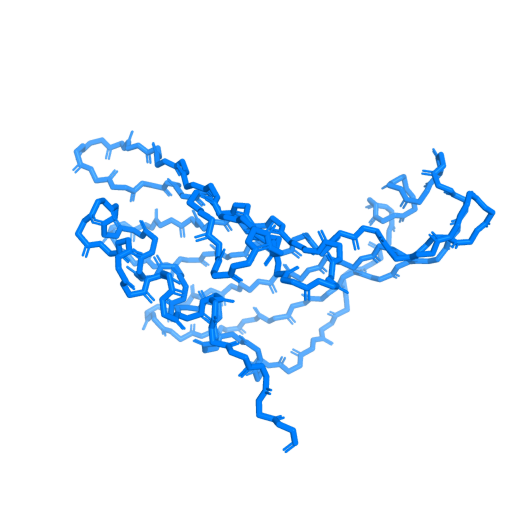OM 831 C CA . PHE A 1 108 ? 6.008 -5.764 5.666 1.00 91.56 108 PHE A CA 1
ATOM 832 C C . PHE A 1 108 ? 4.592 -5.388 6.149 1.00 91.56 108 PHE A C 1
ATOM 834 O O . PHE A 1 108 ? 4.277 -4.206 6.312 1.00 91.56 108 PHE A O 1
ATOM 841 N N . ALA A 1 109 ? 3.733 -6.375 6.424 1.00 95.38 109 ALA A N 1
ATOM 842 C CA . ALA A 1 109 ? 2.332 -6.156 6.778 1.00 95.38 109 ALA A CA 1
ATOM 843 C C . ALA A 1 109 ? 2.118 -5.321 8.062 1.00 95.38 109 ALA A C 1
ATOM 845 O O . ALA A 1 109 ? 1.198 -4.498 8.054 1.00 95.38 109 ALA A O 1
ATOM 846 N N . PRO A 1 110 ? 2.947 -5.422 9.127 1.00 94.12 110 PRO A N 1
ATOM 847 C CA . PRO A 1 110 ? 2.834 -4.554 10.302 1.00 94.12 110 PRO A CA 1
ATOM 848 C C . PRO A 1 110 ? 3.043 -3.067 9.992 1.00 94.12 110 PRO A C 1
ATOM 850 O O . PRO A 1 110 ? 2.402 -2.209 10.598 1.00 94.12 110 PRO A O 1
ATOM 853 N N . LYS A 1 111 ? 3.920 -2.722 9.034 1.00 92.56 111 LYS A N 1
ATOM 854 C CA . LYS A 1 111 ? 4.068 -1.328 8.577 1.00 92.56 111 LYS A CA 1
ATOM 855 C C . LYS A 1 111 ? 2.776 -0.856 7.910 1.00 92.56 111 LYS A C 1
ATOM 857 O O . LYS A 1 111 ? 2.257 0.196 8.267 1.00 92.56 111 LYS A O 1
ATOM 862 N N . VAL A 1 112 ? 2.239 -1.658 6.995 1.00 94.44 112 VAL A N 1
ATOM 863 C CA . VAL A 1 112 ? 1.017 -1.342 6.238 1.00 94.44 112 VAL A CA 1
ATOM 864 C C . VAL A 1 112 ? -0.198 -1.217 7.158 1.00 94.44 112 VAL A C 1
ATOM 866 O O . VAL A 1 112 ? -0.984 -0.287 7.012 1.00 94.44 112 VAL A O 1
ATOM 869 N N . GLN A 1 113 ? -0.319 -2.085 8.161 1.00 94.75 113 GLN A N 1
ATOM 870 C CA . GLN A 1 113 ? -1.402 -2.035 9.142 1.00 94.75 113 GLN A CA 1
ATOM 871 C C . GLN A 1 113 ? -1.337 -0.783 10.031 1.00 94.75 113 GLN A C 1
ATOM 873 O O . GLN A 1 113 ? -2.377 -0.195 10.342 1.00 94.75 113 GLN A O 1
ATOM 878 N N . ARG A 1 114 ? -0.130 -0.345 10.421 1.00 93.25 114 ARG A N 1
ATOM 879 C CA . ARG A 1 114 ? 0.059 0.923 11.148 1.00 93.25 114 ARG A CA 1
ATOM 880 C C . ARG A 1 114 ? -0.376 2.116 10.300 1.00 93.25 114 ARG A C 1
ATOM 882 O O . ARG A 1 114 ? -1.186 2.907 10.775 1.00 93.25 114 ARG A O 1
ATOM 889 N N . LEU A 1 115 ? 0.061 2.181 9.038 1.00 93.69 115 LEU A N 1
ATOM 890 C CA . LEU A 1 115 ? -0.375 3.221 8.098 1.00 93.69 115 LEU A CA 1
ATOM 891 C C . LEU A 1 115 ? -1.897 3.225 7.931 1.00 93.69 115 LEU A C 1
ATOM 893 O O . LEU A 1 115 ? -2.515 4.272 8.085 1.00 93.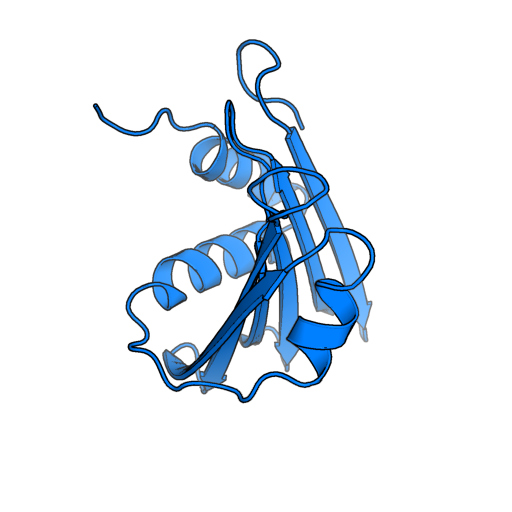69 115 LEU A O 1
ATOM 897 N N . ALA A 1 116 ? -2.512 2.062 7.704 1.00 95.50 116 ALA A N 1
ATOM 898 C CA . ALA A 1 116 ? -3.963 1.929 7.590 1.00 95.50 116 ALA A CA 1
ATOM 899 C C . ALA A 1 116 ? -4.684 2.506 8.820 1.00 95.50 116 ALA A C 1
ATOM 901 O O . ALA A 1 116 ? -5.592 3.326 8.698 1.00 95.50 116 ALA A O 1
ATOM 902 N N . SER A 1 117 ? -4.229 2.134 10.018 1.00 93.38 117 SER A N 1
ATOM 903 C CA . SER A 1 117 ? -4.821 2.587 11.281 1.00 93.38 117 SER A CA 1
ATOM 904 C C . SER A 1 117 ? -4.723 4.106 11.445 1.00 93.38 117 SER A C 1
ATOM 906 O O . SER A 1 117 ? -5.699 4.748 11.823 1.00 93.38 117 SER A O 1
ATOM 908 N N . THR A 1 118 ? -3.572 4.694 11.109 1.00 92.88 118 THR A N 1
ATOM 909 C CA . THR A 1 118 ? -3.365 6.146 11.155 1.00 92.88 118 THR A CA 1
ATOM 910 C C . THR A 1 118 ? -4.213 6.878 10.114 1.00 92.88 118 THR A C 1
ATOM 912 O O . THR A 1 118 ? -4.868 7.865 10.441 1.00 92.88 118 THR A O 1
ATOM 915 N N . VAL A 1 119 ? -4.247 6.385 8.874 1.00 93.00 119 VAL A N 1
ATOM 916 C CA . VAL A 1 119 ? -5.006 6.994 7.773 1.00 93.00 119 VAL A CA 1
ATOM 917 C C . VAL A 1 119 ? -6.508 6.949 8.060 1.00 93.00 119 VAL A C 1
ATOM 919 O O . VAL A 1 119 ? -7.200 7.946 7.858 1.00 93.00 119 VAL A O 1
ATOM 922 N N . LYS A 1 120 ? -7.018 5.836 8.602 1.00 93.44 120 LYS A N 1
ATOM 923 C CA . LYS A 1 120 ? -8.429 5.681 8.990 1.00 93.44 120 LYS A CA 1
ATOM 924 C C . LYS A 1 120 ? -8.895 6.755 9.985 1.00 93.44 120 LYS A C 1
ATOM 926 O O . LYS A 1 120 ? -10.060 7.144 9.942 1.00 93.44 120 LYS A O 1
ATOM 931 N N . SER A 1 121 ? -8.003 7.255 10.843 1.00 89.75 121 SER A N 1
ATOM 932 C CA . SER A 1 121 ? -8.292 8.324 11.814 1.00 89.75 121 SER A CA 1
ATOM 933 C C . SER A 1 121 ? -8.458 9.714 11.181 1.00 89.75 121 SER A C 1
ATOM 935 O O . SER A 1 121 ? -8.805 10.669 11.879 1.00 89.75 121 SER A O 1
ATOM 937 N N . GLY A 1 122 ? -8.223 9.855 9.871 1.00 86.81 122 GLY A N 1
ATOM 938 C CA . GLY A 1 122 ? -8.406 11.104 9.136 1.00 86.81 122 GLY A CA 1
ATOM 939 C C . GLY A 1 122 ? -7.598 12.251 9.734 1.00 86.81 122 GLY A C 1
ATOM 940 O O . GLY A 1 122 ? -6.421 12.085 10.047 1.00 86.81 122 GLY A O 1
ATOM 941 N N . ALA A 1 123 ? -8.238 13.409 9.923 1.00 83.75 123 ALA A N 1
ATOM 942 C CA . ALA A 1 123 ? -7.589 14.613 10.446 1.00 83.75 123 ALA A CA 1
ATOM 943 C C . ALA A 1 123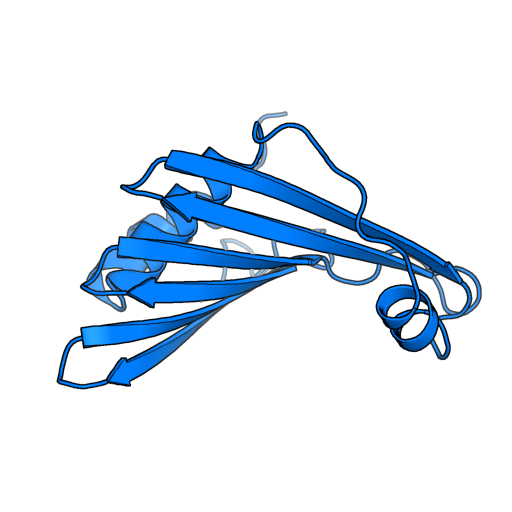 ? -6.851 14.376 11.778 1.00 83.75 123 ALA A C 1
ATOM 945 O O . ALA A 1 123 ? -5.749 14.887 11.956 1.00 83.75 123 ALA A O 1
ATOM 946 N N . ALA A 1 124 ? -7.403 13.549 12.675 1.00 85.50 124 ALA A N 1
ATOM 947 C CA . ALA A 1 124 ? -6.790 13.250 13.971 1.00 85.50 124 ALA A CA 1
ATOM 948 C C . ALA A 1 124 ? -5.493 12.425 13.858 1.00 85.50 124 ALA A C 1
ATOM 950 O O . ALA A 1 124 ? -4.656 12.471 14.752 1.00 85.50 124 ALA A O 1
ATOM 951 N N . GLY A 1 125 ? -5.316 11.676 12.765 1.00 83.00 125 GLY A N 1
ATOM 952 C CA . GLY A 1 125 ? -4.115 10.880 12.507 1.00 83.00 125 GLY A CA 1
ATOM 953 C C . GLY A 1 125 ? -3.034 11.613 11.711 1.00 83.00 125 GLY A C 1
ATOM 954 O O . GLY A 1 125 ? -1.970 11.041 11.487 1.00 83.00 125 GLY A O 1
ATOM 955 N N . MET A 1 126 ? -3.273 12.850 11.256 1.00 83.31 126 MET A N 1
ATOM 956 C CA . MET A 1 126 ? -2.370 13.527 10.315 1.00 83.31 126 MET A CA 1
ATOM 957 C C . MET A 1 126 ? -0.997 13.845 10.886 1.00 83.31 126 MET A C 1
ATOM 959 O O . MET A 1 126 ? -0.003 13.638 10.193 1.00 83.31 126 MET A O 1
ATOM 963 N N . ASP A 1 127 ? -0.910 14.264 12.144 1.00 84.50 127 ASP A N 1
ATOM 964 C CA . ASP A 1 127 ? 0.386 14.535 12.770 1.00 84.50 127 ASP A CA 1
ATOM 965 C C . ASP A 1 127 ? 1.222 13.261 12.928 1.00 84.50 127 ASP A C 1
ATOM 967 O O . ASP A 1 127 ? 2.430 13.266 12.682 1.00 84.50 127 ASP A O 1
ATOM 971 N N . ASP A 1 128 ? 0.589 12.146 13.287 1.00 86.19 128 ASP A N 1
ATOM 972 C CA . ASP A 1 128 ? 1.276 10.863 13.414 1.00 86.19 128 ASP A CA 1
ATOM 973 C C . ASP A 1 128 ? 1.628 10.262 12.055 1.00 86.19 128 ASP A C 1
ATOM 975 O O . ASP A 1 128 ? 2.688 9.648 11.918 1.00 86.19 128 ASP A O 1
ATOM 979 N N . LEU A 1 129 ? 0.795 10.484 11.034 1.00 85.62 129 LEU A N 1
ATOM 980 C CA . LEU A 1 129 ? 1.132 10.132 9.658 1.00 85.62 129 LEU A CA 1
ATOM 981 C C . LEU A 1 129 ? 2.362 10.921 9.207 1.00 85.62 129 LEU A C 1
ATOM 983 O O . LEU A 1 129 ? 3.307 10.332 8.688 1.00 85.62 129 LEU A O 1
ATOM 987 N N . LYS A 1 130 ? 2.407 12.229 9.491 1.00 82.88 130 LYS A N 1
ATOM 988 C CA . LYS A 1 130 ? 3.571 13.072 9.197 1.00 82.88 130 LYS A CA 1
ATOM 989 C C . LYS A 1 130 ? 4.840 12.517 9.821 1.00 82.88 130 LYS A C 1
ATOM 991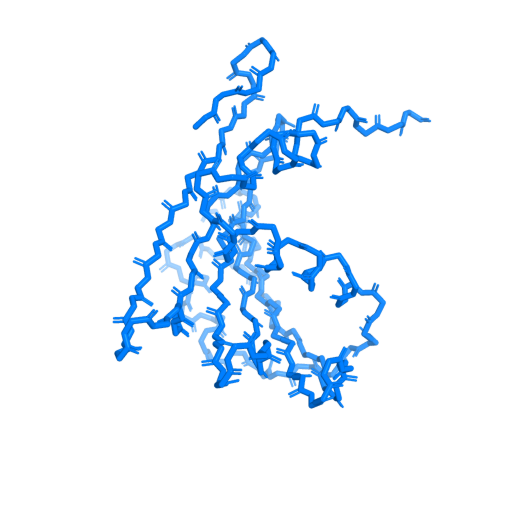 O O . LYS A 1 130 ? 5.859 12.424 9.149 1.00 82.88 130 LYS A O 1
ATOM 996 N N . LYS A 1 131 ? 4.790 12.150 11.104 1.00 83.06 131 LYS A N 1
ATOM 997 C CA . LYS A 1 131 ? 5.946 11.587 11.820 1.00 83.06 131 LYS A CA 1
ATOM 998 C C . LYS A 1 131 ? 6.406 10.273 11.195 1.00 83.06 131 LYS A C 1
ATOM 1000 O O . LYS A 1 131 ? 7.605 10.051 11.093 1.00 83.06 131 LYS A O 1
ATOM 1005 N N . GLN A 1 132 ? 5.472 9.419 10.776 1.00 81.56 132 GLN A N 1
ATOM 1006 C CA . GLN A 1 132 ? 5.792 8.134 10.152 1.00 81.56 132 GLN A CA 1
ATOM 1007 C C . GLN A 1 132 ? 6.421 8.287 8.763 1.00 81.56 132 GLN A C 1
ATOM 1009 O O . GLN A 1 132 ? 7.339 7.537 8.445 1.00 81.56 132 GLN A O 1
ATOM 1014 N N . LEU A 1 133 ? 5.940 9.236 7.952 1.00 80.50 133 LEU A N 1
ATOM 1015 C CA . LEU A 1 133 ? 6.385 9.415 6.564 1.00 80.50 133 LEU A CA 1
ATOM 1016 C C . LEU A 1 133 ? 7.607 10.335 6.434 1.00 80.50 133 LEU A C 1
ATOM 1018 O O . LEU A 1 133 ? 8.484 10.090 5.615 1.00 80.50 133 LEU A O 1
ATOM 1022 N N . CYS A 1 134 ? 7.696 11.373 7.267 1.00 75.62 134 CYS A N 1
ATOM 1023 C CA . CYS A 1 134 ? 8.768 12.369 7.210 1.00 75.62 134 CYS A CA 1
ATOM 1024 C C . CYS A 1 134 ? 9.931 12.085 8.175 1.00 75.62 134 CYS A C 1
ATOM 1026 O O . CYS A 1 134 ? 10.835 12.917 8.302 1.00 75.62 134 CYS A O 1
ATOM 1028 N N . ALA A 1 135 ? 9.924 10.957 8.894 1.00 67.81 135 ALA A N 1
ATOM 1029 C CA . ALA A 1 135 ? 11.099 10.535 9.644 1.00 67.81 135 ALA A CA 1
ATOM 1030 C C . ALA A 1 135 ? 12.235 10.248 8.654 1.00 67.81 135 ALA A C 1
ATOM 1032 O O . ALA A 1 135 ? 12.088 9.414 7.762 1.00 67.81 135 ALA A O 1
ATOM 1033 N N . LYS A 1 136 ? 13.377 10.933 8.812 1.00 53.72 136 LYS A N 1
ATOM 1034 C CA . LYS A 1 136 ? 14.582 10.599 8.043 1.00 53.72 136 LYS A CA 1
ATOM 1035 C C . LYS A 1 136 ? 14.883 9.110 8.246 1.00 53.72 136 LYS A C 1
ATOM 1037 O O . LYS A 1 136 ? 14.872 8.675 9.402 1.00 53.72 136 LYS A O 1
ATOM 1042 N N . PRO A 1 137 ? 15.180 8.341 7.183 1.00 46.28 137 PRO A N 1
ATOM 1043 C CA . PRO A 1 137 ? 15.725 7.009 7.374 1.00 46.28 137 PRO A CA 1
ATOM 1044 C C . PRO A 1 137 ? 16.968 7.142 8.260 1.00 46.28 137 PRO A C 1
ATOM 1046 O O . PRO A 1 137 ? 17.822 8.001 8.015 1.00 46.28 137 PRO A O 1
ATOM 1049 N N . ALA A 1 138 ? 17.018 6.364 9.343 1.00 40.03 138 ALA A N 1
ATOM 1050 C CA . ALA A 1 138 ? 18.225 6.268 10.149 1.00 40.03 138 ALA A CA 1
ATOM 1051 C C . ALA A 1 138 ? 19.362 5.841 9.209 1.00 40.03 138 ALA A C 1
ATOM 1053 O O . ALA A 1 138 ? 19.193 4.886 8.449 1.00 40.03 138 ALA A O 1
ATOM 1054 N N . LYS A 1 139 ? 20.448 6.620 9.200 1.00 34.03 139 LYS A N 1
ATOM 1055 C CA . LYS A 1 139 ? 21.674 6.279 8.471 1.00 34.03 139 LYS A CA 1
ATOM 1056 C C . LYS A 1 139 ? 22.250 4.963 8.973 1.00 34.03 139 LYS A C 1
ATOM 1058 O O . LYS A 1 139 ? 22.170 4.741 10.202 1.00 34.03 139 LYS A O 1
#

Sequence (139 aa):
MDCPGREGSAEVRLHQRNNAVSIAELKDIPPGDGGSTYHFYYDSGQLIFALNDAEPFGGATETRLLQRRFYYHQGSPILCTKKEVWGPADKVASLLNNAPNEPVDCSFAPKVQRLASTVKSGAAGMDDLKKQLCAKPAK